Protein AF-A0A9P0Z0C6-F1 (afdb_monomer_lite)

Radius of gyration: 40.87 Å; chains: 1; bounding box: 104×42×87 Å

pLDDT: mean 74.65, std 15.11, range [40.19, 97.06]

Secondary structure (DSSP, 8-state):
-HHHHHHHHHHHHHHSPPHHHHHHHHHHHHHHHHHHHHHHHHHHTS-SS-TTGGG-HHHHHHHHHHHHHTTSTTTS-TTHHHHHTS---------------

Sequence (101 aa):
MKFIMEFAEDLILRLMEDPVERDRHFRERLYAVKDRCKKTKEMWSLPLRPYGFWTFERHNAQIFSDSKISQAQGRRDPYDDLLQNVPNTSTSHSSSTSTSK

Structure (mmCIF, N/CA/C/O backbone):
data_AF-A0A9P0Z0C6-F1
#
_entry.id   AF-A0A9P0Z0C6-F1
#
loop_
_atom_site.group_PDB
_atom_site.id
_atom_site.type_symbol
_atom_site.label_atom_id
_atom_site.label_alt_id
_atom_site.label_comp_id
_atom_site.label_asym_id
_atom_site.label_entity_id
_atom_site.label_seq_id
_atom_site.pdbx_PDB_ins_code
_atom_site.Cartn_x
_atom_site.Cartn_y
_atom_site.Cartn_z
_atom_site.occupancy
_atom_site.B_iso_or_equiv
_atom_site.auth_seq_id
_atom_site.auth_comp_id
_atom_site.auth_asym_id
_atom_site.auth_atom_id
_atom_site.pdbx_PDB_model_num
ATOM 1 N N . MET A 1 1 ? -27.175 19.250 46.887 1.00 60.69 1 MET A N 1
ATOM 2 C CA . MET A 1 1 ? -26.174 19.089 45.808 1.00 60.69 1 MET A CA 1
ATOM 3 C C . MET A 1 1 ? -25.739 17.644 45.561 1.00 60.69 1 MET A C 1
ATOM 5 O O . MET A 1 1 ? -25.366 17.357 44.439 1.00 60.69 1 MET A O 1
ATOM 9 N N . LYS A 1 2 ? -25.811 16.723 46.536 1.00 75.69 2 LYS A N 1
ATOM 10 C CA . LYS A 1 2 ? -25.335 15.334 46.366 1.00 75.69 2 LYS A CA 1
ATOM 11 C C . LYS A 1 2 ? -26.157 14.493 45.368 1.00 75.69 2 LYS A C 1
ATOM 13 O O . LYS A 1 2 ? -25.593 13.872 44.485 1.00 75.69 2 LYS A O 1
ATOM 18 N N . PHE A 1 3 ? -27.485 14.601 45.427 1.00 82.00 3 PHE A N 1
ATOM 19 C CA . PHE A 1 3 ? -28.417 13.869 44.555 1.00 82.00 3 PHE A CA 1
ATOM 20 C C . PHE A 1 3 ? -28.279 14.196 43.056 1.00 82.00 3 PHE A C 1
ATOM 22 O O . PHE A 1 3 ? -28.385 13.317 42.210 1.00 82.00 3 PHE A O 1
ATOM 29 N N . ILE A 1 4 ? -28.022 15.464 42.715 1.00 82.06 4 ILE A N 1
ATOM 30 C CA . ILE A 1 4 ? -27.858 15.895 41.316 1.00 82.06 4 ILE A CA 1
ATOM 31 C C . ILE A 1 4 ? -26.551 15.342 40.736 1.00 82.06 4 ILE A C 1
ATOM 33 O O . ILE A 1 4 ? -26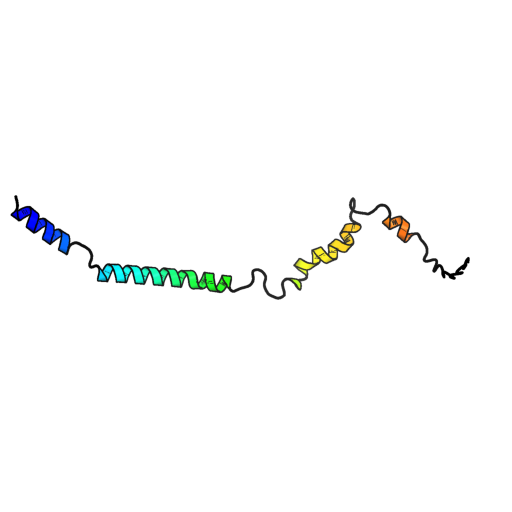.516 14.973 39.569 1.00 82.06 4 ILE A O 1
ATOM 37 N N . MET A 1 5 ? -25.499 15.257 41.556 1.00 81.56 5 MET A N 1
ATOM 38 C CA . MET A 1 5 ? -24.211 14.693 41.144 1.00 81.56 5 MET A CA 1
ATOM 39 C C . MET A 1 5 ? -24.321 13.183 40.923 1.00 81.56 5 MET A C 1
ATOM 41 O O . MET A 1 5 ? -23.918 12.706 39.872 1.00 81.56 5 MET A O 1
ATOM 45 N N . GLU A 1 6 ? -24.964 12.456 41.842 1.00 84.12 6 GLU A N 1
ATOM 46 C CA . GLU A 1 6 ? -25.184 11.006 41.716 1.00 84.12 6 GLU A CA 1
ATOM 47 C C . GLU A 1 6 ? -26.037 10.662 40.479 1.00 84.12 6 GLU A C 1
ATOM 49 O O . GLU A 1 6 ? -25.728 9.730 39.741 1.00 84.12 6 GLU A O 1
ATOM 54 N N . PHE A 1 7 ? -27.070 11.458 40.187 1.00 88.44 7 PHE A N 1
ATOM 55 C CA . PHE A 1 7 ? -27.877 11.284 38.976 1.00 88.44 7 PHE A CA 1
ATOM 56 C C . PHE A 1 7 ? -27.099 11.605 37.690 1.00 88.44 7 PHE A C 1
ATOM 58 O O . PHE A 1 7 ? -27.240 10.905 36.688 1.00 88.44 7 PHE A O 1
ATOM 65 N N . ALA A 1 8 ? -26.282 12.661 37.704 1.00 84.56 8 ALA A N 1
ATOM 66 C CA . ALA A 1 8 ? -25.469 13.039 36.553 1.00 84.56 8 ALA A CA 1
ATOM 67 C C . ALA A 1 8 ? -24.383 11.993 36.253 1.00 84.56 8 ALA A C 1
ATOM 69 O O . ALA A 1 8 ? -24.151 11.689 35.086 1.00 84.56 8 ALA A O 1
ATOM 70 N N . GLU A 1 9 ? -23.761 11.410 37.277 1.00 82.19 9 GLU A N 1
ATOM 71 C CA . GLU A 1 9 ? -22.773 10.334 37.129 1.00 82.19 9 GLU A CA 1
ATOM 72 C C . GLU A 1 9 ? -23.383 9.086 36.477 1.00 82.19 9 GLU A C 1
ATOM 74 O O . GLU A 1 9 ? -22.831 8.563 35.508 1.00 82.19 9 GLU A O 1
ATOM 79 N N . ASP A 1 10 ? -24.561 8.660 36.935 1.00 83.44 10 ASP A N 1
ATOM 80 C CA . ASP A 1 10 ? -25.251 7.477 36.403 1.00 83.44 10 ASP A CA 1
ATOM 81 C C . ASP A 1 10 ? -25.776 7.708 34.970 1.00 83.44 10 ASP A C 1
ATOM 83 O O . ASP A 1 10 ? -25.768 6.810 34.120 1.00 83.44 10 ASP A O 1
ATOM 87 N N . LEU A 1 11 ? -26.168 8.950 34.659 1.00 84.00 11 LEU A N 1
ATOM 88 C CA . LEU A 1 11 ? -26.530 9.371 33.306 1.00 84.00 11 LEU A CA 1
ATOM 89 C C . LEU A 1 11 ? -25.315 9.355 32.364 1.00 84.00 11 LEU A C 1
ATOM 91 O O . LEU A 1 11 ? -25.425 8.872 31.238 1.00 84.00 11 LEU A O 1
ATOM 95 N N . ILE A 1 12 ? -24.157 9.844 32.819 1.00 79.81 12 ILE A N 1
ATOM 96 C CA . ILE A 1 12 ? -22.907 9.843 32.042 1.00 79.81 12 ILE A CA 1
ATOM 97 C C . ILE A 1 12 ? -22.435 8.409 31.784 1.00 79.81 12 ILE A C 1
ATOM 99 O O . ILE A 1 12 ? -22.061 8.092 30.658 1.00 79.81 12 ILE A O 1
ATOM 103 N N . LEU A 1 13 ? -22.509 7.526 32.783 1.00 74.69 13 LEU A N 1
ATOM 104 C CA . LEU A 1 13 ? -22.128 6.116 32.646 1.00 74.69 13 LEU A CA 1
ATOM 105 C C . LEU A 1 13 ? -22.975 5.372 31.607 1.00 74.69 13 LEU A C 1
ATOM 107 O O . LEU A 1 13 ? -22.446 4.541 30.875 1.00 74.69 13 LEU A O 1
ATOM 111 N N . ARG A 1 14 ? -24.268 5.700 31.491 1.00 75.31 14 ARG A N 1
ATOM 112 C CA . ARG A 1 14 ? -25.155 5.147 30.449 1.00 75.31 14 ARG A CA 1
ATOM 113 C C . ARG A 1 14 ? -24.948 5.764 29.068 1.00 75.31 14 ARG A C 1
ATOM 115 O O . ARG A 1 14 ? -25.304 5.141 28.075 1.00 75.31 14 ARG A O 1
ATOM 122 N N . LEU A 1 15 ? -24.415 6.983 29.009 1.00 76.31 15 LEU A N 1
ATOM 123 C CA . LEU A 1 15 ? -24.062 7.666 27.763 1.00 76.31 15 LEU A CA 1
ATOM 124 C C . LEU A 1 15 ? -22.666 7.277 27.251 1.00 76.31 15 LEU A C 1
ATOM 126 O O . LEU A 1 15 ? -22.335 7.598 26.109 1.00 76.31 15 LEU A O 1
ATOM 130 N N . MET A 1 16 ? -21.844 6.603 28.063 1.00 80.38 16 MET A N 1
ATOM 131 C CA . MET A 1 16 ? -20.565 6.061 27.608 1.00 80.38 16 MET A CA 1
ATOM 132 C C . MET A 1 16 ? -20.793 4.889 26.651 1.00 80.38 16 MET A C 1
ATOM 134 O O . MET A 1 16 ? -21.565 3.977 26.929 1.00 80.38 16 MET A O 1
ATOM 138 N N . GLU A 1 17 ? -20.085 4.919 25.523 1.00 75.81 17 GLU A N 1
ATOM 139 C CA . GLU A 1 17 ? -20.136 3.879 24.494 1.00 75.81 17 GLU A CA 1
ATOM 140 C C . GLU A 1 17 ? -19.788 2.502 25.078 1.00 75.81 17 GLU A C 1
ATOM 142 O O . GLU A 1 17 ? -18.754 2.351 25.753 1.00 75.81 17 GLU A O 1
ATOM 147 N N . ASP A 1 18 ? -20.629 1.504 24.784 1.00 86.44 18 ASP A N 1
ATOM 148 C CA . ASP A 1 18 ? -20.454 0.131 25.252 1.00 86.44 18 ASP A CA 1
ATOM 149 C C . ASP A 1 18 ? -19.059 -0.376 24.831 1.00 86.44 18 ASP A C 1
ATOM 151 O O . ASP A 1 18 ? -18.699 -0.328 23.645 1.00 86.44 18 ASP A O 1
ATOM 155 N N . PRO A 1 19 ? -18.221 -0.841 25.780 1.00 85.06 19 PRO A N 1
ATOM 156 C CA . PRO A 1 19 ? -16.893 -1.351 25.463 1.00 85.06 19 PRO A CA 1
ATOM 157 C C . PRO A 1 19 ? -16.903 -2.462 24.411 1.00 85.06 19 PRO A C 1
ATOM 159 O O . PRO A 1 19 ? -15.939 -2.560 23.653 1.00 85.06 19 PRO A O 1
ATOM 162 N N . VAL A 1 20 ? -17.964 -3.269 24.327 1.00 90.31 20 VAL A N 1
ATOM 163 C CA . VAL A 1 20 ? -18.063 -4.364 23.353 1.00 90.31 20 VAL A CA 1
ATOM 164 C C . VAL A 1 20 ? -18.298 -3.832 21.938 1.00 90.31 20 VAL A C 1
ATOM 166 O O . VAL A 1 20 ? -17.674 -4.311 20.987 1.00 90.31 20 VAL A O 1
ATOM 169 N N . GLU A 1 21 ? -19.149 -2.816 21.789 1.00 89.75 21 GLU A N 1
ATOM 170 C CA . GLU A 1 21 ? -19.437 -2.180 20.497 1.00 89.75 21 GLU A CA 1
ATOM 171 C C . GLU A 1 21 ? -18.208 -1.452 19.952 1.00 89.75 21 GLU A C 1
ATOM 173 O O . GLU A 1 21 ? -17.836 -1.624 18.787 1.00 89.75 21 GLU A O 1
ATOM 178 N N . ARG A 1 22 ? -17.492 -0.737 20.824 1.00 87.94 22 ARG A N 1
ATOM 179 C CA . ARG A 1 22 ? -16.232 -0.074 20.471 1.00 87.94 22 ARG A CA 1
ATOM 180 C C . ARG A 1 22 ? -15.185 -1.067 19.971 1.00 87.94 22 ARG A C 1
ATOM 182 O O . ARG A 1 22 ? -14.513 -0.833 18.964 1.00 87.94 22 ARG A O 1
ATOM 189 N N . ASP A 1 23 ? -15.052 -2.195 20.665 1.00 93.25 23 ASP A N 1
ATOM 190 C CA . ASP A 1 23 ? -14.085 -3.237 20.326 1.00 93.25 23 ASP A CA 1
ATOM 191 C C . ASP A 1 23 ? -14.467 -3.947 19.012 1.00 93.25 23 ASP A C 1
ATOM 193 O O . ASP A 1 23 ? -13.605 -4.310 18.204 1.00 93.25 23 ASP A O 1
ATOM 197 N N . ARG A 1 24 ? -15.771 -4.076 18.731 1.00 95.31 24 ARG A N 1
ATOM 198 C CA . ARG A 1 24 ? -16.284 -4.531 17.433 1.00 95.31 24 ARG A CA 1
ATOM 199 C C . ARG A 1 24 ? -15.934 -3.549 16.312 1.00 95.31 24 ARG A C 1
ATOM 201 O O . ARG A 1 24 ? -15.359 -3.978 15.311 1.00 95.31 24 ARG A O 1
ATOM 208 N N . HIS A 1 25 ? -16.193 -2.254 16.487 1.00 93.56 25 HIS A N 1
ATOM 209 C CA . HIS A 1 25 ? -15.848 -1.230 15.496 1.00 93.56 25 HIS A CA 1
ATOM 210 C C . HIS A 1 25 ? -14.343 -1.155 15.226 1.00 93.56 25 HIS A C 1
ATOM 212 O O . HIS A 1 25 ? -13.910 -0.996 14.080 1.00 93.56 25 HIS A O 1
ATOM 218 N N . PHE A 1 26 ? -13.521 -1.335 16.261 1.00 93.88 26 PHE A N 1
ATOM 219 C CA . PHE A 1 26 ? -12.075 -1.409 16.095 1.00 93.88 26 PHE A CA 1
ATOM 220 C C . PHE A 1 26 ? -11.654 -2.617 15.246 1.00 93.88 26 PHE A C 1
ATOM 222 O O . PHE A 1 26 ? -10.852 -2.466 14.318 1.00 93.88 26 PHE A O 1
ATOM 229 N N . ARG A 1 27 ? -12.228 -3.804 15.500 1.00 96.38 27 ARG A N 1
ATOM 230 C CA . ARG A 1 27 ? -11.975 -5.006 14.685 1.00 96.38 27 ARG A CA 1
ATOM 231 C C . ARG A 1 27 ? -12.411 -4.814 13.234 1.00 96.38 27 ARG A C 1
ATOM 233 O O . ARG A 1 27 ? -11.642 -5.132 12.329 1.00 96.38 27 ARG A O 1
ATOM 240 N N . GLU A 1 28 ? -13.594 -4.249 13.003 1.00 97.00 28 GLU A N 1
ATOM 241 C CA . GLU A 1 28 ? -14.105 -3.943 11.658 1.00 97.00 28 GLU A CA 1
ATOM 242 C C . GLU A 1 28 ? -13.150 -3.013 10.898 1.00 97.00 28 GLU A C 1
ATOM 244 O O . GLU A 1 28 ? -12.772 -3.294 9.756 1.00 97.00 28 GLU A O 1
ATOM 249 N N . ARG A 1 29 ? -12.664 -1.954 11.558 1.00 96.25 29 ARG A N 1
ATOM 250 C CA . ARG A 1 29 ? -11.655 -1.055 10.987 1.00 96.25 29 ARG A CA 1
ATOM 251 C C . ARG A 1 29 ? -10.355 -1.789 10.657 1.00 96.25 29 ARG A C 1
ATOM 253 O O . ARG A 1 29 ? -9.776 -1.551 9.596 1.00 96.25 29 ARG A O 1
ATOM 260 N N . LEU A 1 30 ? -9.890 -2.6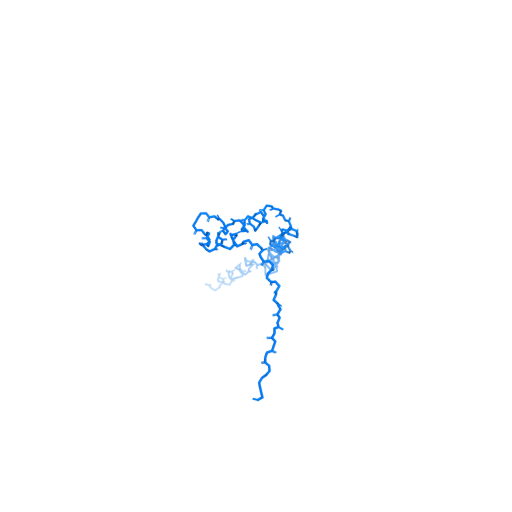69 11.541 1.00 97.06 30 LEU A N 1
ATOM 261 C CA . LEU A 1 30 ? -8.652 -3.426 11.348 1.00 97.06 30 LEU A CA 1
ATOM 262 C C . LEU A 1 30 ? -8.752 -4.372 10.144 1.00 97.06 30 LEU A C 1
ATOM 264 O O . LEU A 1 30 ? -7.831 -4.429 9.323 1.00 97.06 30 LEU A O 1
ATOM 268 N N . TYR A 1 31 ? -9.889 -5.050 9.983 1.00 96.50 31 TYR A N 1
ATOM 269 C CA . TYR A 1 31 ? -10.153 -5.882 8.810 1.00 96.50 31 TYR A CA 1
ATOM 270 C C . TYR A 1 31 ? -10.253 -5.056 7.524 1.00 96.50 31 TYR A C 1
ATOM 272 O O . TYR A 1 31 ? -9.614 -5.406 6.534 1.00 96.50 31 TYR A O 1
ATOM 280 N N . ALA A 1 32 ? -10.920 -3.900 7.554 1.00 96.56 32 ALA A N 1
ATOM 281 C CA . ALA A 1 32 ? -10.989 -3.012 6.394 1.00 96.56 32 ALA A CA 1
ATOM 282 C C . ALA A 1 32 ? -9.600 -2.518 5.942 1.00 96.56 32 ALA A C 1
ATOM 284 O O . ALA A 1 32 ? -9.319 -2.435 4.744 1.00 96.56 32 ALA A O 1
ATOM 285 N N . VAL A 1 33 ? -8.703 -2.205 6.884 1.00 95.19 33 VAL A N 1
ATOM 286 C CA . VAL A 1 33 ? -7.313 -1.826 6.570 1.00 95.19 33 VAL A CA 1
ATOM 287 C C . VAL A 1 33 ? -6.548 -3.004 5.967 1.00 95.19 33 VAL A C 1
ATOM 289 O O . VAL A 1 33 ? -5.858 -2.835 4.959 1.00 95.19 33 VAL A O 1
ATOM 292 N N . LYS A 1 34 ? -6.697 -4.204 6.539 1.00 94.88 34 LYS A N 1
ATOM 293 C CA . LYS A 1 34 ? -6.078 -5.426 6.012 1.00 94.88 34 LYS A CA 1
ATOM 294 C C . LYS A 1 34 ? -6.491 -5.685 4.560 1.00 94.88 34 LYS A C 1
ATOM 296 O O . LYS A 1 34 ? -5.626 -5.966 3.729 1.00 94.88 34 LYS A O 1
ATOM 301 N N . ASP A 1 35 ? -7.775 -5.536 4.246 1.00 94.38 35 ASP A N 1
ATOM 302 C CA . ASP A 1 35 ? -8.306 -5.769 2.900 1.00 94.38 35 ASP A CA 1
ATOM 303 C C . ASP A 1 35 ? -7.796 -4.740 1.887 1.00 94.38 35 ASP A C 1
ATOM 305 O O . ASP A 1 35 ? -7.428 -5.105 0.767 1.00 94.38 35 ASP A O 1
ATOM 309 N N . ARG A 1 36 ? -7.664 -3.468 2.290 1.00 91.81 36 ARG A N 1
ATOM 310 C CA . ARG A 1 36 ? -7.047 -2.425 1.447 1.00 91.81 36 ARG A CA 1
ATOM 311 C C . ARG A 1 36 ? -5.604 -2.768 1.075 1.00 91.81 36 ARG A C 1
ATOM 313 O O . ARG A 1 36 ? -5.201 -2.554 -0.066 1.00 91.81 36 ARG A O 1
ATOM 320 N N . CYS A 1 37 ? -4.842 -3.341 2.005 1.00 93.50 37 CYS A N 1
ATOM 321 C CA . CYS A 1 37 ? -3.440 -3.699 1.785 1.00 93.50 37 CYS A CA 1
ATOM 322 C C . CYS A 1 37 ? -3.240 -4.988 0.969 1.00 93.50 37 CYS A C 1
ATOM 324 O O . CYS A 1 37 ? -2.116 -5.255 0.538 1.00 93.50 37 CYS A O 1
ATOM 326 N N . LYS A 1 38 ? -4.291 -5.784 0.726 1.00 94.56 38 LYS A N 1
ATOM 327 C CA . LYS A 1 38 ? -4.184 -7.058 -0.004 1.00 94.56 38 LYS A CA 1
ATOM 328 C C . LYS A 1 38 ? -3.629 -6.867 -1.421 1.00 94.56 38 LYS A C 1
ATOM 330 O O . LYS A 1 38 ? -2.663 -7.532 -1.781 1.00 94.56 38 LYS A O 1
ATOM 335 N N . LYS A 1 39 ? -4.156 -5.890 -2.169 1.00 88.69 39 LYS A N 1
ATOM 336 C CA . LYS A 1 39 ? -3.694 -5.563 -3.533 1.00 88.69 39 LYS A CA 1
ATOM 337 C C . LYS A 1 39 ? -2.238 -5.103 -3.552 1.00 88.69 39 LYS A C 1
ATOM 339 O O . LYS A 1 39 ? -1.455 -5.536 -4.388 1.00 88.69 39 LYS A O 1
ATOM 344 N N . THR A 1 40 ? -1.851 -4.259 -2.597 1.00 89.06 40 THR A N 1
ATOM 345 C CA . THR A 1 40 ? -0.466 -3.786 -2.475 1.00 89.06 40 THR A CA 1
ATOM 346 C C . THR A 1 40 ? 0.487 -4.943 -2.199 1.00 89.06 40 THR A C 1
ATOM 348 O O . THR A 1 40 ? 1.543 -5.026 -2.818 1.00 89.06 40 THR A O 1
ATOM 351 N N . LYS A 1 41 ? 0.093 -5.875 -1.323 1.00 92.62 41 LYS A N 1
ATOM 352 C CA . LYS A 1 41 ? 0.879 -7.073 -1.015 1.00 92.62 41 LYS A CA 1
ATOM 353 C C . LYS A 1 41 ? 1.023 -8.000 -2.226 1.00 92.62 41 LYS A C 1
ATOM 355 O O . LYS A 1 41 ? 2.105 -8.532 -2.447 1.00 92.62 41 LYS A O 1
ATOM 360 N N . GLU A 1 42 ? -0.037 -8.166 -3.016 1.00 91.12 42 GLU A N 1
ATOM 361 C CA . GLU A 1 42 ? 0.005 -8.918 -4.277 1.00 91.12 42 GLU A CA 1
ATOM 362 C C . GLU A 1 42 ? 0.985 -8.272 -5.268 1.00 91.12 42 GLU A C 1
ATOM 364 O O . GLU A 1 42 ? 1.851 -8.958 -5.804 1.00 91.12 42 GLU A O 1
ATOM 369 N N . MET A 1 43 ? 0.949 -6.948 -5.438 1.00 87.12 43 MET A N 1
ATOM 370 C CA . MET A 1 43 ? 1.914 -6.254 -6.301 1.00 87.12 43 MET A CA 1
ATOM 371 C C . MET A 1 43 ? 3.353 -6.348 -5.784 1.00 87.12 43 MET A C 1
ATOM 373 O O . MET A 1 43 ? 4.273 -6.490 -6.578 1.00 87.12 43 MET A O 1
ATOM 377 N N . TRP A 1 44 ? 3.561 -6.295 -4.467 1.00 86.19 44 TRP A N 1
ATOM 378 C CA . TRP A 1 44 ? 4.890 -6.436 -3.859 1.00 86.19 44 TRP A CA 1
ATOM 379 C C . TRP A 1 44 ? 5.473 -7.842 -4.002 1.00 86.19 44 TRP A C 1
ATOM 381 O O . TRP A 1 44 ? 6.683 -8.012 -3.893 1.00 86.19 44 TRP A O 1
ATOM 391 N N . SER A 1 45 ? 4.630 -8.851 -4.233 1.00 86.19 45 SER A N 1
ATOM 392 C CA . SER A 1 45 ? 5.098 -10.207 -4.526 1.00 86.19 45 SER A CA 1
ATOM 393 C C . SER A 1 45 ? 5.670 -10.348 -5.940 1.00 86.19 45 SER A C 1
ATOM 395 O O . SER A 1 45 ? 6.386 -11.309 -6.217 1.00 86.19 45 SER A O 1
ATOM 397 N N . LEU A 1 46 ? 5.385 -9.391 -6.829 1.00 85.06 46 LEU A N 1
ATOM 398 C CA . LEU A 1 46 ? 5.952 -9.362 -8.170 1.00 85.06 46 LEU A CA 1
ATOM 399 C C . LEU A 1 46 ? 7.366 -8.761 -8.127 1.00 85.06 46 LEU A C 1
ATOM 401 O O . LEU A 1 46 ? 7.608 -7.786 -7.411 1.00 85.06 46 LEU A O 1
ATOM 405 N N . PRO A 1 47 ? 8.316 -9.304 -8.906 1.00 84.88 47 PRO A N 1
ATOM 406 C CA . PRO A 1 47 ? 9.650 -8.731 -8.992 1.00 84.88 47 PRO A CA 1
ATOM 407 C C . PRO A 1 47 ? 9.595 -7.323 -9.606 1.00 84.88 47 PRO A C 1
ATOM 409 O O . PRO A 1 47 ? 8.824 -7.066 -10.530 1.00 84.88 47 PRO A O 1
ATOM 412 N N . LEU A 1 48 ? 10.470 -6.422 -9.138 1.00 78.19 48 LEU A N 1
ATOM 413 C CA . LEU A 1 48 ? 10.596 -5.040 -9.641 1.00 78.19 48 LEU A CA 1
ATOM 414 C C . LEU A 1 48 ? 10.777 -4.965 -11.165 1.00 78.19 48 LEU A C 1
ATOM 416 O O . LEU A 1 48 ? 10.395 -3.985 -11.801 1.00 78.19 48 LEU A O 1
ATOM 420 N N . ARG A 1 49 ? 11.387 -5.999 -11.747 1.00 77.81 49 ARG A N 1
ATOM 421 C CA . ARG A 1 49 ? 11.500 -6.201 -13.188 1.00 77.81 49 ARG A CA 1
ATOM 422 C C . ARG A 1 49 ? 10.891 -7.557 -13.533 1.00 77.81 49 ARG A C 1
ATOM 424 O O . ARG A 1 49 ? 11.254 -8.541 -12.887 1.00 77.81 49 ARG A O 1
ATOM 431 N N . PRO A 1 50 ? 10.005 -7.632 -14.537 1.00 80.81 50 PRO A N 1
ATOM 432 C CA . PRO A 1 50 ? 9.418 -8.898 -14.946 1.00 80.81 50 PRO A CA 1
ATOM 433 C C . PRO A 1 50 ? 10.509 -9.867 -15.414 1.00 80.81 50 PRO A C 1
ATOM 435 O O . PRO A 1 50 ? 11.558 -9.460 -15.924 1.00 80.81 50 PRO A O 1
ATOM 438 N N . TYR A 1 51 ? 10.265 -11.166 -15.255 1.00 72.75 51 TYR A N 1
ATOM 439 C CA . TYR A 1 51 ? 11.148 -12.188 -15.810 1.00 72.75 51 TYR A CA 1
ATOM 440 C C . TYR A 1 51 ? 11.295 -11.991 -17.327 1.00 72.75 51 TYR A C 1
ATOM 442 O O . TYR A 1 51 ? 10.333 -11.654 -18.011 1.00 72.75 51 TYR A O 1
ATOM 450 N N . GLY A 1 52 ? 12.519 -12.132 -17.845 1.00 76.12 52 GLY A N 1
ATOM 451 C CA . GLY A 1 52 ? 12.829 -11.796 -19.242 1.00 76.12 52 GLY A CA 1
ATOM 452 C C . GLY A 1 52 ? 13.030 -10.296 -19.510 1.00 76.12 52 GLY A C 1
ATOM 453 O O . GLY A 1 52 ? 13.216 -9.888 -20.653 1.00 76.12 52 GLY A O 1
ATOM 454 N N . PHE A 1 53 ? 13.065 -9.441 -18.481 1.00 75.69 53 PHE A N 1
ATOM 455 C CA . PHE A 1 53 ? 13.471 -8.040 -18.657 1.00 75.69 53 PHE A CA 1
ATOM 456 C C . PHE A 1 53 ? 14.866 -7.916 -19.296 1.00 75.69 53 PHE A C 1
ATOM 458 O O . PHE A 1 53 ? 15.074 -7.085 -20.174 1.00 75.69 53 PHE A O 1
ATOM 465 N N . TRP A 1 54 ? 15.809 -8.774 -18.896 1.00 68.94 54 TRP A N 1
ATOM 466 C CA . TRP A 1 54 ? 17.172 -8.805 -19.437 1.00 68.94 54 TRP A CA 1
ATOM 467 C C . TRP A 1 54 ? 17.254 -9.383 -20.857 1.00 68.94 54 TRP A C 1
ATOM 469 O O . TRP A 1 54 ? 18.303 -9.289 -21.478 1.00 68.94 54 TRP A O 1
ATOM 479 N N . THR A 1 55 ? 16.175 -9.969 -21.387 1.00 68.75 55 THR A N 1
ATOM 480 C CA . THR A 1 55 ? 16.092 -10.419 -22.787 1.00 68.75 55 THR A CA 1
ATOM 481 C C . THR A 1 55 ? 15.409 -9.390 -23.686 1.00 68.75 55 THR A C 1
ATOM 483 O O . THR A 1 55 ? 15.345 -9.588 -24.895 1.00 68.75 55 THR A O 1
ATOM 486 N N . PHE A 1 56 ? 14.886 -8.287 -23.132 1.00 67.56 56 PHE A N 1
ATOM 487 C CA . PHE A 1 56 ? 14.218 -7.262 -23.928 1.00 67.56 56 PHE A CA 1
ATOM 488 C C . PHE A 1 56 ? 15.253 -6.455 -24.717 1.00 67.56 56 PHE A C 1
ATOM 490 O O . PHE A 1 56 ? 16.025 -5.677 -24.153 1.00 67.56 56 PHE A O 1
ATOM 497 N N . GLU A 1 57 ? 15.227 -6.610 -26.038 1.00 67.19 57 GLU A N 1
ATOM 498 C CA . GLU A 1 57 ? 16.188 -6.010 -26.967 1.00 67.19 57 GLU A CA 1
ATOM 499 C C . GLU A 1 57 ? 16.319 -4.491 -26.780 1.00 67.19 57 GLU A C 1
ATOM 501 O O . GLU A 1 57 ? 17.424 -3.965 -26.789 1.00 67.19 57 GLU A O 1
ATOM 506 N N . ARG A 1 58 ? 15.223 -3.787 -26.462 1.00 71.44 58 ARG A N 1
ATOM 507 C CA . ARG A 1 58 ? 15.234 -2.342 -26.166 1.00 71.44 58 ARG A CA 1
ATOM 508 C C . ARG A 1 58 ? 16.144 -1.953 -24.992 1.00 71.44 58 ARG A C 1
ATOM 510 O O . ARG A 1 58 ? 16.770 -0.900 -25.049 1.00 71.44 58 ARG A O 1
ATOM 517 N N . HIS A 1 59 ? 16.201 -2.763 -23.934 1.00 69.38 59 HIS A N 1
ATOM 518 C CA . HIS A 1 59 ? 17.037 -2.484 -22.758 1.00 69.38 59 HIS A CA 1
ATOM 519 C C . HIS A 1 59 ? 18.490 -2.940 -22.966 1.00 69.38 59 HIS A C 1
ATOM 521 O O . HIS A 1 59 ? 19.397 -2.362 -22.374 1.00 69.38 59 HIS A O 1
ATOM 527 N N . ASN A 1 60 ? 18.717 -3.911 -23.857 1.00 67.19 60 ASN A N 1
ATOM 528 C CA . ASN A 1 60 ? 20.052 -4.376 -24.240 1.00 67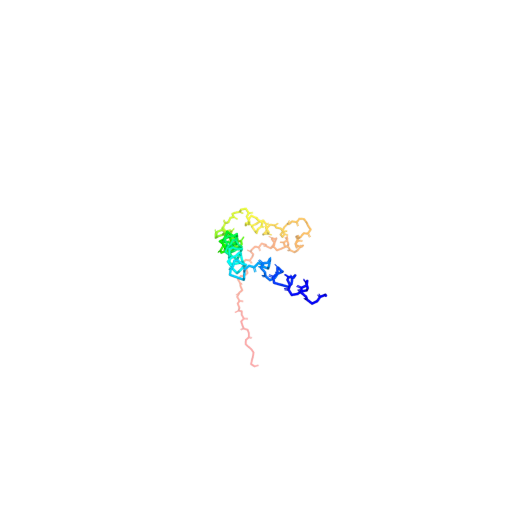.19 60 ASN A CA 1
ATOM 529 C C . ASN A 1 60 ? 20.660 -3.597 -25.414 1.00 67.19 60 ASN A C 1
ATO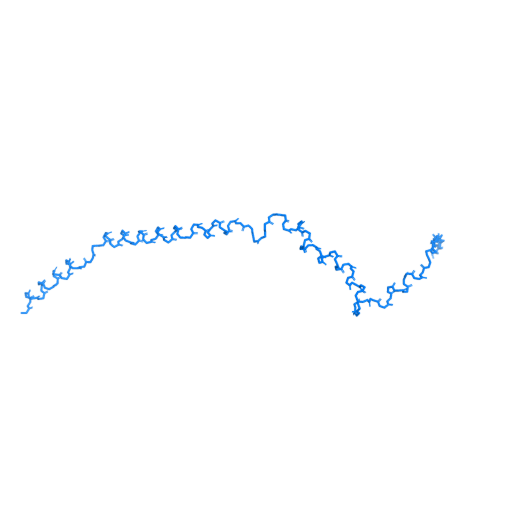M 531 O O . ASN A 1 60 ? 21.871 -3.648 -25.611 1.00 67.19 60 ASN A O 1
ATOM 535 N N . ALA A 1 61 ? 19.856 -2.853 -26.178 1.00 70.31 61 ALA A N 1
ATOM 536 C CA . ALA A 1 61 ? 20.306 -2.073 -27.331 1.00 70.31 61 ALA A CA 1
ATOM 537 C C . ALA A 1 61 ? 21.423 -1.091 -26.955 1.00 70.31 61 ALA A C 1
ATOM 539 O O . ALA A 1 61 ? 22.351 -0.873 -27.734 1.00 70.31 61 ALA A O 1
ATOM 540 N N . GLN A 1 62 ? 21.366 -0.546 -25.736 1.00 67.81 62 GLN A N 1
ATOM 541 C CA . GLN A 1 62 ? 22.415 0.316 -25.206 1.00 67.81 62 GLN A CA 1
ATOM 542 C C . GLN A 1 62 ? 23.722 -0.448 -24.963 1.00 67.81 62 GLN A C 1
ATOM 544 O O . GLN A 1 62 ? 24.766 0.063 -25.337 1.00 67.81 62 GLN A O 1
ATOM 549 N N . ILE A 1 63 ? 23.676 -1.674 -24.429 1.00 66.94 63 ILE A N 1
ATOM 550 C CA . ILE A 1 63 ? 24.865 -2.515 -24.186 1.00 66.94 63 ILE A CA 1
ATOM 551 C C . ILE A 1 63 ? 25.525 -2.914 -25.514 1.00 66.94 63 ILE A C 1
ATOM 553 O O . ILE A 1 63 ? 26.743 -2.841 -25.653 1.00 66.94 63 ILE A O 1
ATOM 557 N N . PHE A 1 64 ? 24.729 -3.274 -26.527 1.00 64.56 64 PHE A N 1
ATOM 558 C CA . PHE A 1 64 ? 25.262 -3.547 -27.867 1.00 64.56 64 PHE A CA 1
ATOM 559 C C . PHE A 1 64 ? 25.866 -2.296 -28.511 1.00 64.56 64 PHE A C 1
ATOM 561 O O . PHE A 1 64 ? 26.914 -2.377 -29.154 1.00 64.56 64 PHE A O 1
ATOM 568 N N . SER A 1 65 ? 25.239 -1.135 -28.317 1.00 65.00 65 SER A N 1
ATOM 569 C CA . SER A 1 65 ? 25.762 0.140 -28.814 1.00 65.00 65 SER A CA 1
ATOM 570 C C . SER A 1 65 ? 27.008 0.596 -28.049 1.00 65.00 65 SER A C 1
ATOM 572 O O . SER A 1 65 ? 27.853 1.250 -28.648 1.00 65.00 65 SER A O 1
ATOM 574 N N . ASP A 1 66 ? 27.168 0.202 -26.782 1.00 65.81 66 ASP A N 1
ATOM 575 C CA . ASP A 1 66 ? 28.311 0.543 -25.923 1.00 65.81 66 ASP A CA 1
ATOM 576 C C . ASP A 1 66 ? 29.639 0.020 -26.482 1.00 65.81 66 ASP A C 1
ATOM 578 O O . ASP A 1 66 ? 30.640 0.731 -26.494 1.00 65.81 66 ASP A O 1
ATOM 582 N N . SER A 1 67 ? 29.631 -1.159 -27.110 1.00 63.75 67 SER A N 1
ATOM 583 C CA . SER A 1 67 ? 30.806 -1.666 -27.841 1.00 63.75 67 SER A CA 1
ATOM 584 C C . SER A 1 67 ? 31.286 -0.732 -28.965 1.00 63.75 67 SER A C 1
ATOM 586 O O . SER A 1 67 ? 32.465 -0.734 -29.306 1.00 63.75 67 SER A O 1
ATOM 588 N N . LYS A 1 68 ? 30.388 0.097 -29.521 1.00 65.69 68 LYS A N 1
ATOM 589 C CA . LYS A 1 68 ? 30.693 1.129 -30.524 1.00 65.69 68 LYS A CA 1
ATOM 590 C C . LYS A 1 68 ? 30.936 2.509 -29.900 1.00 65.69 68 LYS A C 1
ATOM 592 O O . LYS A 1 68 ? 31.409 3.401 -30.599 1.00 65.69 68 LYS A O 1
ATOM 597 N N . ILE A 1 69 ? 30.638 2.701 -28.609 1.00 64.31 69 ILE A N 1
ATOM 598 C CA . ILE A 1 69 ? 30.886 3.961 -27.887 1.00 64.31 69 ILE A CA 1
ATOM 599 C C . ILE A 1 69 ? 32.386 4.207 -27.707 1.00 64.31 69 ILE A C 1
ATOM 601 O O . ILE A 1 69 ? 32.800 5.365 -27.699 1.00 64.31 69 ILE A O 1
ATOM 605 N N . SER A 1 70 ? 33.214 3.160 -27.642 1.00 65.69 70 SER A N 1
ATOM 606 C CA . SER A 1 70 ? 34.677 3.316 -27.665 1.00 65.69 70 SER A CA 1
ATOM 607 C C . SER A 1 70 ? 35.160 4.050 -28.919 1.00 65.69 70 SER A C 1
ATOM 609 O O . SER A 1 70 ? 36.119 4.799 -28.848 1.00 65.69 70 SER A O 1
ATOM 611 N N . GLN A 1 71 ? 34.453 3.929 -30.044 1.00 68.62 71 GLN A N 1
ATOM 612 C CA . GLN A 1 71 ? 34.771 4.615 -31.300 1.00 68.62 71 GLN A CA 1
ATOM 613 C C . GLN A 1 71 ? 34.031 5.957 -31.463 1.00 68.62 71 GLN A C 1
ATOM 615 O O . GLN A 1 71 ? 34.158 6.615 -32.498 1.00 68.62 71 GLN A O 1
ATOM 620 N N . ALA A 1 72 ? 33.252 6.389 -30.463 1.00 71.38 72 ALA A N 1
ATOM 621 C CA . ALA A 1 72 ? 32.569 7.677 -30.495 1.00 71.38 72 ALA A CA 1
ATOM 622 C C . ALA A 1 72 ? 33.571 8.840 -30.411 1.00 71.38 72 ALA A C 1
ATOM 624 O O . ALA A 1 72 ? 34.605 8.767 -29.739 1.00 71.38 72 ALA A O 1
ATOM 625 N N . GLN A 1 73 ? 33.242 9.948 -31.078 1.00 67.12 73 GLN A N 1
ATOM 626 C CA . GLN A 1 73 ? 34.070 11.153 -31.101 1.00 67.12 73 GLN A CA 1
ATOM 627 C C . GLN A 1 73 ? 34.366 11.631 -29.665 1.00 67.12 73 GLN A C 1
ATOM 629 O O . GLN A 1 73 ? 33.449 11.921 -28.899 1.00 67.12 73 GLN A O 1
ATOM 634 N N . GLY A 1 74 ? 35.649 11.672 -29.290 1.00 70.94 74 GLY A N 1
ATOM 635 C CA . GLY A 1 74 ? 36.110 12.063 -27.948 1.00 70.94 74 GLY A CA 1
ATOM 636 C C . GLY A 1 74 ? 36.243 10.932 -26.915 1.00 70.94 74 GLY A C 1
ATOM 637 O O . GLY A 1 74 ? 36.715 11.195 -25.813 1.00 70.94 74 GLY A O 1
ATOM 638 N N . ARG A 1 75 ? 35.860 9.690 -27.246 1.00 69.69 75 ARG A N 1
ATOM 639 C CA . ARG A 1 75 ? 36.099 8.482 -26.420 1.00 69.69 75 ARG A CA 1
ATOM 640 C C . ARG A 1 75 ? 37.058 7.474 -27.060 1.00 69.69 75 ARG A C 1
ATOM 642 O O . ARG A 1 75 ? 37.461 6.531 -26.389 1.00 69.69 75 ARG A O 1
ATOM 649 N N . ARG A 1 76 ? 37.415 7.705 -28.325 1.00 72.25 76 ARG A N 1
ATOM 650 C CA . ARG A 1 76 ? 38.380 6.922 -29.100 1.00 72.25 76 ARG A CA 1
ATOM 651 C C . ARG A 1 76 ? 39.768 7.007 -28.483 1.00 72.25 76 ARG A C 1
ATOM 653 O O . ARG A 1 76 ? 40.298 8.107 -28.322 1.00 72.25 76 ARG A O 1
ATOM 660 N N . ASP A 1 77 ? 40.328 5.848 -28.151 1.00 76.06 77 ASP A N 1
ATOM 661 C CA . ASP A 1 77 ? 41.723 5.733 -27.744 1.00 76.06 77 ASP A CA 1
ATOM 662 C C . ASP A 1 77 ? 42.611 6.109 -28.949 1.00 76.06 77 ASP A C 1
ATOM 664 O O . ASP A 1 77 ? 42.454 5.522 -30.024 1.00 76.06 77 ASP A O 1
ATOM 668 N N . PRO A 1 78 ? 43.523 7.090 -28.824 1.00 75.06 78 PRO A N 1
ATOM 669 C CA . PRO A 1 78 ? 44.431 7.473 -29.905 1.00 75.06 78 PRO A CA 1
ATOM 670 C C . PRO A 1 78 ? 45.320 6.327 -30.420 1.00 75.06 78 PRO A C 1
ATOM 672 O O . PRO A 1 78 ? 45.863 6.442 -31.52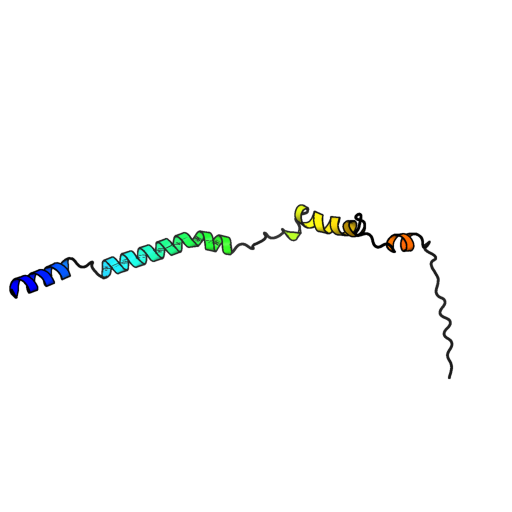0 1.00 75.06 78 PRO A O 1
ATOM 675 N N . TYR A 1 79 ? 45.477 5.235 -29.665 1.00 71.31 79 TYR A N 1
ATOM 676 C CA . TYR A 1 79 ? 46.308 4.094 -30.059 1.00 71.31 79 TYR A CA 1
ATOM 677 C C . TYR A 1 79 ? 45.557 2.992 -30.831 1.00 71.31 79 TYR A C 1
ATOM 679 O O . TYR A 1 79 ? 46.213 2.168 -31.474 1.00 71.31 79 TYR A O 1
ATOM 687 N N . ASP A 1 80 ? 44.218 2.995 -30.853 1.00 72.62 80 ASP A N 1
ATOM 688 C CA . ASP A 1 80 ? 43.413 1.979 -31.562 1.00 72.62 80 ASP A CA 1
ATOM 689 C C . ASP A 1 80 ? 43.704 1.951 -33.077 1.00 72.62 80 ASP A C 1
ATOM 691 O O . ASP A 1 80 ? 43.768 0.888 -33.700 1.00 72.62 80 ASP A O 1
ATOM 695 N N . ASP A 1 81 ? 43.958 3.118 -33.673 1.00 73.00 81 ASP A N 1
ATOM 696 C CA . ASP A 1 81 ? 44.227 3.260 -35.113 1.00 73.00 81 ASP A CA 1
ATOM 697 C C . ASP A 1 81 ? 45.629 2.783 -35.501 1.00 73.00 81 ASP A C 1
ATOM 699 O O . ASP A 1 81 ? 45.878 2.372 -36.637 1.00 73.00 81 ASP A O 1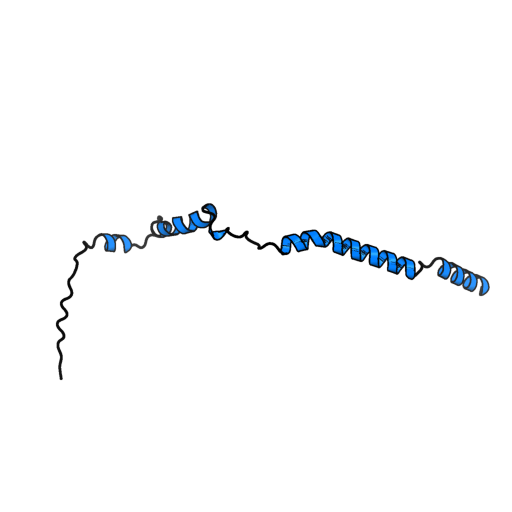
ATOM 703 N N . LEU A 1 82 ? 46.563 2.822 -34.553 1.00 70.56 82 LEU A N 1
ATOM 704 C CA . LEU A 1 82 ? 47.933 2.365 -34.762 1.00 70.56 82 LEU A CA 1
ATOM 705 C C . LEU A 1 82 ? 48.005 0.837 -34.739 1.00 70.56 82 LEU A C 1
ATOM 707 O O . LEU A 1 82 ? 48.761 0.249 -35.510 1.00 70.56 82 LEU A O 1
ATOM 711 N N . LEU A 1 83 ? 47.172 0.197 -33.913 1.00 67.00 83 LEU A N 1
ATOM 712 C CA . LEU A 1 83 ? 47.074 -1.260 -33.819 1.00 67.00 83 LEU A CA 1
ATOM 713 C C . LEU A 1 83 ? 46.406 -1.892 -35.052 1.00 67.00 83 LEU A C 1
ATOM 715 O O . LEU A 1 83 ? 46.781 -2.998 -35.432 1.00 67.00 83 LEU A O 1
ATOM 719 N N . GLN A 1 84 ? 45.480 -1.196 -35.725 1.00 65.38 84 GLN A N 1
ATOM 720 C CA . GLN A 1 84 ? 44.874 -1.678 -36.981 1.00 65.38 84 GLN A CA 1
ATOM 721 C C . GLN A 1 84 ? 45.841 -1.675 -38.173 1.00 65.38 84 GLN A C 1
ATOM 723 O O . GLN A 1 84 ? 45.668 -2.456 -39.107 1.00 65.38 84 GLN A O 1
ATOM 728 N N . ASN A 1 85 ? 46.861 -0.814 -38.142 1.00 62.16 85 ASN A N 1
ATOM 729 C CA . ASN A 1 85 ? 47.843 -0.672 -39.218 1.00 62.16 85 ASN A CA 1
ATOM 730 C C . ASN A 1 85 ? 49.063 -1.585 -39.061 1.00 62.16 85 ASN A C 1
ATOM 732 O O . ASN A 1 85 ? 49.968 -1.530 -39.894 1.00 62.16 85 ASN A O 1
ATOM 736 N N . VAL A 1 86 ? 49.107 -2.432 -38.029 1.00 62.00 86 VAL A N 1
ATOM 737 C CA . VAL A 1 86 ? 50.094 -3.508 -37.971 1.00 62.00 86 VAL A CA 1
ATOM 738 C C . VAL A 1 86 ? 49.578 -4.614 -38.893 1.00 62.00 86 VAL A C 1
ATOM 740 O O . VAL A 1 86 ? 48.612 -5.291 -38.534 1.00 62.00 86 VAL A O 1
ATOM 743 N N . PRO A 1 87 ? 50.156 -4.820 -40.095 1.00 57.00 87 PRO A N 1
ATOM 744 C CA . PRO A 1 87 ? 49.804 -5.988 -40.886 1.00 57.00 87 PRO A CA 1
ATOM 745 C C . PRO A 1 87 ? 50.057 -7.209 -40.008 1.00 57.00 87 PRO A C 1
ATOM 747 O O . PRO A 1 87 ? 51.098 -7.257 -39.351 1.00 57.00 87 PRO A O 1
ATOM 750 N N . ASN A 1 88 ? 49.117 -8.161 -39.992 1.00 58.19 88 ASN A N 1
ATOM 751 C CA . ASN A 1 88 ? 49.253 -9.476 -39.364 1.00 58.19 88 ASN A CA 1
ATOM 752 C C . ASN A 1 88 ? 50.515 -10.179 -39.888 1.00 58.19 88 ASN A C 1
ATOM 754 O O . ASN A 1 88 ? 50.457 -11.081 -40.719 1.00 58.19 88 ASN A O 1
ATOM 758 N N . THR A 1 89 ? 51.678 -9.762 -39.410 1.00 53.09 89 THR A N 1
ATOM 759 C CA . THR A 1 89 ? 52.908 -10.508 -39.525 1.00 53.09 89 THR A CA 1
ATOM 760 C C . THR A 1 89 ? 52.793 -11.500 -38.397 1.00 53.09 89 THR A C 1
ATOM 762 O O . THR A 1 89 ? 53.058 -11.202 -37.236 1.00 53.09 89 THR A O 1
ATOM 765 N N . SER A 1 90 ? 52.265 -12.665 -38.749 1.00 55.16 90 SER A N 1
ATOM 766 C CA . SER A 1 90 ? 52.398 -13.894 -37.992 1.00 55.16 90 SER A CA 1
ATOM 767 C C . SER A 1 90 ? 53.884 -14.122 -37.707 1.00 55.16 90 SER A C 1
ATOM 769 O O . SER A 1 90 ? 54.576 -14.805 -38.460 1.00 55.16 90 SER A O 1
ATOM 771 N N . THR A 1 91 ? 54.404 -13.500 -36.651 1.00 49.06 91 THR A N 1
ATOM 772 C CA . THR A 1 91 ? 55.778 -13.697 -36.207 1.00 49.06 91 THR A CA 1
ATOM 773 C C . THR A 1 91 ? 55.821 -15.027 -35.477 1.00 49.06 91 THR A C 1
ATOM 775 O O . THR A 1 91 ? 55.629 -15.104 -34.263 1.00 49.06 91 THR A O 1
ATOM 778 N N . SER A 1 92 ? 56.060 -16.086 -36.245 1.00 52.38 92 SER A N 1
ATOM 779 C CA . SER A 1 92 ? 56.580 -17.366 -35.779 1.00 52.38 92 SER A CA 1
ATOM 780 C C . SER A 1 92 ? 57.762 -17.122 -34.833 1.00 52.38 92 SER A C 1
ATOM 782 O O . SER A 1 92 ? 58.869 -16.828 -35.280 1.00 52.38 92 SER A O 1
ATOM 784 N N . HIS A 1 93 ? 57.528 -17.196 -33.524 1.00 45.59 93 HIS A N 1
ATOM 785 C CA . HIS A 1 93 ? 58.593 -17.129 -32.527 1.00 45.59 93 HIS A CA 1
ATOM 786 C C . HIS A 1 93 ? 59.243 -18.510 -32.417 1.00 45.59 93 HIS A C 1
ATOM 788 O O . HIS A 1 93 ? 58.752 -19.392 -31.717 1.00 45.59 93 HIS A O 1
ATOM 794 N N . SER A 1 94 ? 60.355 -18.701 -33.126 1.00 48.06 94 SER A N 1
ATOM 795 C CA . SER A 1 94 ? 61.317 -19.762 -32.833 1.00 48.06 94 SER A CA 1
ATOM 796 C C . SER A 1 94 ? 62.038 -19.419 -31.527 1.00 48.06 94 SER A C 1
ATOM 798 O O . SER A 1 94 ? 62.862 -18.505 -31.484 1.00 48.06 94 SER A O 1
ATOM 800 N N . SER A 1 95 ? 61.713 -20.129 -30.451 1.00 42.47 95 SER A N 1
ATOM 801 C CA . SER A 1 95 ? 62.374 -20.021 -29.153 1.00 42.47 95 SER A CA 1
ATOM 802 C C . SER A 1 95 ? 63.728 -20.739 -29.174 1.00 42.47 95 SER A C 1
ATOM 804 O O . SER A 1 95 ? 63.806 -21.952 -29.004 1.00 42.47 95 SER A O 1
ATOM 806 N N . SER A 1 96 ? 64.825 -19.999 -29.350 1.00 45.41 96 SER A N 1
ATOM 807 C CA . SER A 1 96 ? 66.165 -20.499 -29.021 1.00 45.41 96 SER A CA 1
ATOM 808 C C . SER A 1 96 ? 66.478 -20.184 -27.557 1.00 45.41 96 SER A C 1
ATOM 810 O O . SER A 1 96 ? 66.757 -19.039 -27.202 1.00 45.41 96 SER A O 1
ATOM 812 N N . THR A 1 97 ? 66.399 -21.197 -26.699 1.00 40.19 97 THR A N 1
ATOM 813 C CA . THR A 1 97 ? 66.761 -21.128 -25.279 1.00 40.19 97 THR A CA 1
ATOM 814 C C . THR A 1 97 ? 68.280 -21.267 -25.137 1.00 40.19 97 THR A C 1
ATOM 816 O O . THR A 1 97 ? 68.831 -22.312 -25.477 1.00 40.19 97 THR A O 1
ATOM 819 N N . SER A 1 98 ? 68.972 -20.236 -24.646 1.00 46.00 98 SER A N 1
ATOM 820 C CA . SER A 1 98 ? 70.381 -20.323 -24.244 1.00 46.00 98 SER A CA 1
ATOM 821 C C . SER A 1 98 ? 70.481 -20.607 -22.743 1.00 46.00 98 SER A C 1
ATOM 823 O O . SER A 1 98 ? 70.225 -19.758 -21.894 1.00 46.00 98 SER A O 1
ATOM 825 N N . THR A 1 99 ? 70.839 -21.843 -22.414 1.00 44.19 99 THR A N 1
ATOM 826 C CA . THR A 1 99 ? 71.209 -22.297 -21.071 1.00 44.19 99 THR A CA 1
ATOM 827 C C . THR A 1 99 ? 72.639 -21.852 -20.761 1.00 44.19 99 THR A C 1
ATOM 829 O O . THR A 1 99 ? 73.557 -22.186 -21.509 1.00 44.19 99 THR A O 1
ATOM 832 N N . SER A 1 100 ? 72.852 -21.151 -19.644 1.00 42.91 100 SER A N 1
ATOM 833 C CA . SER A 1 100 ? 74.188 -20.926 -19.078 1.00 42.91 100 SER A CA 1
ATOM 834 C C . SER A 1 100 ? 74.239 -21.448 -17.644 1.00 42.91 100 SER A C 1
ATOM 836 O O . SER A 1 100 ? 73.285 -21.269 -16.889 1.00 42.91 100 SER A O 1
ATOM 838 N N . LYS A 1 101 ? 75.335 -22.157 -17.358 1.00 41.12 101 LYS A N 1
ATOM 839 C CA . LYS A 1 101 ? 75.688 -22.839 -16.104 1.00 41.12 101 LYS A CA 1
ATOM 840 C C . LYS A 1 101 ? 75.894 -21.883 -14.937 1.00 41.12 101 LYS A C 1
ATOM 842 O O . LYS A 1 101 ? 76.340 -20.745 -15.205 1.00 41.12 101 LYS A O 1
#

Foldseek 3Di:
DVVVVVVVVVVVVVVDDDPVVVVVVVVVVVVVVVVVCPVVVVVVVADPAHPCNVVPCVVCVVVVCVVVVCVDVPNPDPCPVVVVPPPPPVPPDPDDDDDDD

InterPro domains:
  IPR035204 NADH-ubiquinone oxidoreductase 11kDa subunit [PF17250] (1-85)
  IPR035204 NADH-ubiquinone oxidoreductase 11kDa subunit [PTHR37709] (1-97)

Organism: Cuscuta europaea (NCBI:txid41803)